Protein AF-A0A838E1A7-F1 (afdb_monomer_lite)

Secondary structure (DSSP, 8-state):
-HHHHHHHHHHHHTS-TTT----HHHHHHHHHHHHHHTT--EEEEEEETTEEEEEEETTTTEEE---

Sequence (67 aa):
MEQLCSLLGNLFAHIPYQIDKRQEAHYHSMMHLFILSLGFDSQAEISTNKGRIDLVEGQKSSFIFLR

Structure (mmCIF, N/CA/C/O backbone):
data_AF-A0A838E1A7-F1
#
_entry.id   AF-A0A838E1A7-F1
#
loop_
_atom_site.group_PDB
_atom_site.id
_atom_site.type_symbol
_atom_site.label_atom_id
_atom_site.label_alt_id
_atom_site.label_comp_id
_atom_site.label_asym_id
_atom_site.label_entity_id
_atom_site.label_seq_id
_atom_site.pdbx_PDB_ins_code
_atom_site.Cartn_x
_atom_site.Cartn_y
_atom_site.Cartn_z
_atom_site.occupancy
_atom_site.B_iso_or_equiv
_atom_site.auth_seq_id
_atom_site.auth_comp_id
_atom_site.auth_asym_id
_atom_site.auth_atom_id
_atom_site.pdbx_PDB_model_num
ATOM 1 N N . MET A 1 1 ? 8.101 -6.012 14.823 1.00 55.97 1 MET A N 1
ATOM 2 C CA . MET A 1 1 ? 8.668 -5.052 13.850 1.00 55.97 1 MET A CA 1
ATOM 3 C C . MET A 1 1 ? 9.659 -5.705 12.894 1.00 55.97 1 MET A C 1
ATOM 5 O O . MET A 1 1 ? 9.411 -5.640 11.702 1.00 55.97 1 MET A O 1
ATOM 9 N N . GLU A 1 2 ? 10.708 -6.396 13.357 1.00 68.69 2 GLU A N 1
ATOM 10 C CA . GLU A 1 2 ? 11.704 -7.029 12.460 1.00 68.69 2 GLU A CA 1
ATOM 11 C C . GLU A 1 2 ? 11.111 -8.012 11.436 1.00 68.69 2 GLU A C 1
ATOM 13 O O . GLU A 1 2 ? 11.453 -7.958 10.258 1.00 68.69 2 GLU A O 1
ATOM 18 N N . GLN A 1 3 ? 10.173 -8.866 11.859 1.00 71.06 3 GLN A N 1
ATOM 19 C CA . GLN A 1 3 ? 9.513 -9.825 10.964 1.00 71.06 3 GLN A CA 1
ATOM 20 C C . GLN A 1 3 ? 8.714 -9.147 9.844 1.00 71.06 3 GLN A C 1
ATOM 22 O O . GLN A 1 3 ? 8.756 -9.604 8.706 1.00 71.06 3 GLN A O 1
ATOM 27 N N . LEU A 1 4 ? 8.034 -8.037 10.145 1.00 68.56 4 LEU A N 1
ATOM 28 C CA . LEU A 1 4 ? 7.284 -7.272 9.151 1.00 68.56 4 LEU A CA 1
ATOM 29 C C . LEU A 1 4 ? 8.238 -6.647 8.128 1.00 68.56 4 LEU A C 1
ATOM 31 O O . LEU A 1 4 ? 8.039 -6.811 6.929 1.00 68.56 4 LEU A O 1
ATOM 35 N N . CYS A 1 5 ? 9.317 -6.008 8.588 1.00 73.06 5 CYS A N 1
ATOM 36 C CA . CYS A 1 5 ? 10.325 -5.431 7.698 1.00 73.06 5 CYS A CA 1
ATOM 37 C C . CYS A 1 5 ? 10.969 -6.491 6.790 1.00 73.06 5 CYS A C 1
ATOM 39 O O . CYS A 1 5 ? 11.187 -6.232 5.609 1.00 73.06 5 CYS A O 1
ATOM 41 N N . SER A 1 6 ? 11.233 -7.694 7.312 1.00 78.00 6 SER A N 1
ATOM 42 C CA . SER A 1 6 ? 11.768 -8.807 6.520 1.00 78.00 6 SER A CA 1
ATOM 43 C C . SER A 1 6 ? 10.772 -9.306 5.470 1.00 78.00 6 SER A C 1
ATOM 45 O O . SER A 1 6 ? 11.149 -9.514 4.317 1.00 78.00 6 SER A O 1
ATOM 47 N N . LEU A 1 7 ? 9.497 -9.444 5.837 1.00 79.81 7 LEU A N 1
ATOM 48 C CA . LEU A 1 7 ? 8.441 -9.869 4.921 1.00 79.81 7 LEU A CA 1
ATOM 49 C C . LEU A 1 7 ? 8.257 -8.865 3.775 1.00 79.81 7 LEU A C 1
ATOM 51 O O . LEU A 1 7 ? 8.207 -9.254 2.612 1.00 79.81 7 LEU A O 1
ATOM 55 N N . LEU A 1 8 ? 8.229 -7.573 4.106 1.00 75.38 8 LEU A N 1
ATOM 56 C CA . LEU A 1 8 ? 8.122 -6.480 3.143 1.00 75.38 8 LEU A CA 1
ATOM 57 C C . LEU A 1 8 ? 9.355 -6.392 2.237 1.00 75.38 8 LEU A C 1
ATOM 59 O O . LEU A 1 8 ? 9.218 -6.257 1.024 1.00 75.38 8 LEU A O 1
ATOM 63 N N . GLY A 1 9 ? 10.557 -6.539 2.801 1.00 78.44 9 GLY A N 1
ATOM 64 C CA . GLY A 1 9 ? 11.798 -6.590 2.027 1.00 78.44 9 GLY A CA 1
ATOM 65 C C . GLY A 1 9 ? 11.814 -7.749 1.028 1.00 78.44 9 GLY A C 1
ATOM 66 O O . GLY A 1 9 ? 12.152 -7.552 -0.137 1.00 78.44 9 GLY A O 1
ATOM 67 N N . ASN A 1 10 ? 11.370 -8.936 1.449 1.00 82.25 10 ASN A N 1
ATOM 68 C CA . ASN A 1 10 ? 11.244 -10.094 0.565 1.00 82.25 10 ASN A CA 1
ATOM 69 C C . ASN A 1 10 ? 10.173 -9.887 -0.513 1.00 82.25 10 ASN A C 1
ATOM 71 O O . ASN A 1 10 ? 10.396 -10.259 -1.663 1.00 82.25 10 ASN A O 1
ATOM 75 N N . LEU A 1 11 ? 9.030 -9.286 -0.170 1.00 81.75 11 LEU A N 1
ATOM 76 C CA . LEU A 1 11 ? 7.958 -8.981 -1.120 1.00 81.75 11 LEU A CA 1
ATOM 77 C C . LEU A 1 11 ? 8.459 -8.049 -2.231 1.00 81.75 11 LEU A C 1
ATOM 79 O O . LEU A 1 11 ? 8.286 -8.341 -3.413 1.00 81.75 11 LEU A O 1
ATOM 83 N N . PHE A 1 12 ? 9.131 -6.958 -1.860 1.00 78.38 12 PHE A N 1
ATOM 84 C CA . PHE A 1 12 ? 9.653 -5.996 -2.828 1.00 78.38 12 PHE A CA 1
ATOM 85 C C . PHE A 1 12 ? 10.824 -6.528 -3.648 1.00 78.38 12 PHE A C 1
ATOM 87 O O . PHE A 1 12 ? 10.935 -6.184 -4.821 1.00 78.38 12 PHE A O 1
ATOM 94 N N . ALA A 1 13 ? 11.655 -7.412 -3.088 1.00 83.75 13 ALA A N 1
ATOM 95 C CA . ALA A 1 13 ? 12.742 -8.051 -3.831 1.00 83.75 13 ALA A CA 1
ATOM 96 C C . ALA A 1 13 ? 12.252 -8.903 -5.020 1.00 83.75 13 ALA A C 1
ATOM 98 O O . ALA A 1 13 ? 13.016 -9.144 -5.952 1.00 83.75 13 ALA A O 1
ATOM 99 N N . HIS A 1 14 ? 10.987 -9.340 -5.011 1.00 83.69 14 HIS A N 1
ATOM 100 C CA . HIS A 1 14 ? 10.384 -10.081 -6.121 1.00 83.69 14 HIS A CA 1
ATOM 101 C C . HIS A 1 14 ? 9.854 -9.187 -7.248 1.00 83.69 14 HIS A C 1
ATOM 103 O O . HIS A 1 14 ? 9.488 -9.718 -8.296 1.00 83.69 14 HIS A O 1
ATOM 109 N N . ILE A 1 15 ? 9.794 -7.863 -7.068 1.00 81.38 15 ILE A N 1
ATOM 110 C CA . ILE A 1 15 ? 9.319 -6.937 -8.101 1.00 81.38 15 ILE A CA 1
ATOM 111 C C . ILE A 1 15 ? 10.452 -6.709 -9.116 1.00 81.38 15 ILE A C 1
ATOM 113 O O . ILE A 1 15 ? 11.489 -6.148 -8.755 1.00 81.38 15 ILE A O 1
ATOM 117 N N . PRO A 1 16 ? 10.289 -7.104 -10.394 1.00 81.69 16 PRO A N 1
ATOM 118 C CA . PRO A 1 16 ? 11.290 -6.840 -11.420 1.00 81.69 1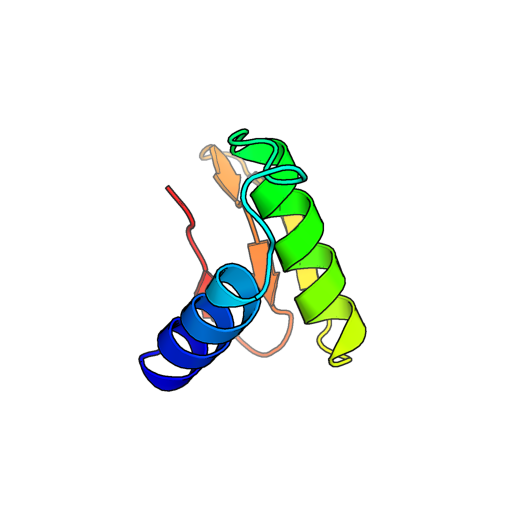6 PRO A CA 1
ATOM 119 C C . PRO A 1 16 ? 11.508 -5.338 -11.626 1.00 81.69 16 PRO A C 1
ATOM 121 O O . PRO A 1 16 ? 10.551 -4.567 -11.717 1.00 81.69 16 PRO A O 1
ATOM 124 N N . TYR A 1 17 ? 12.763 -4.926 -11.811 1.00 73.25 17 TYR A N 1
ATOM 125 C CA . TYR A 1 17 ? 13.125 -3.520 -12.031 1.00 73.25 17 TYR A CA 1
ATOM 126 C C . TYR A 1 17 ? 12.402 -2.864 -13.217 1.00 73.25 17 TYR A C 1
ATOM 128 O O . TYR A 1 17 ? 12.237 -1.651 -13.243 1.00 73.25 17 TYR A O 1
ATOM 136 N N . GLN A 1 18 ? 11.965 -3.649 -14.203 1.00 78.75 18 GLN A N 1
ATOM 137 C CA . GLN A 1 18 ? 11.246 -3.163 -15.380 1.00 78.75 18 GLN A CA 1
ATOM 138 C C . GLN A 1 18 ? 9.829 -2.664 -15.064 1.00 78.75 18 GLN A C 1
ATOM 140 O O . GLN A 1 18 ? 9.296 -1.856 -15.822 1.00 78.75 18 GLN A O 1
ATOM 145 N N . ILE A 1 19 ? 9.213 -3.148 -13.980 1.00 77.62 19 ILE A N 1
ATOM 146 C CA . ILE A 1 19 ? 7.873 -2.721 -13.545 1.00 77.62 19 ILE A CA 1
ATOM 147 C C . ILE A 1 19 ? 7.912 -1.823 -12.303 1.00 77.62 19 ILE A C 1
ATOM 149 O O . ILE A 1 19 ? 6.887 -1.250 -11.938 1.00 77.62 19 ILE A O 1
ATOM 153 N N . ASP A 1 20 ? 9.086 -1.671 -11.685 1.00 76.12 20 ASP A N 1
ATOM 154 C CA . ASP A 1 20 ? 9.329 -0.769 -10.563 1.00 76.12 20 ASP A CA 1
ATOM 155 C C . ASP A 1 20 ? 9.095 0.691 -10.987 1.00 76.12 20 ASP A C 1
ATOM 157 O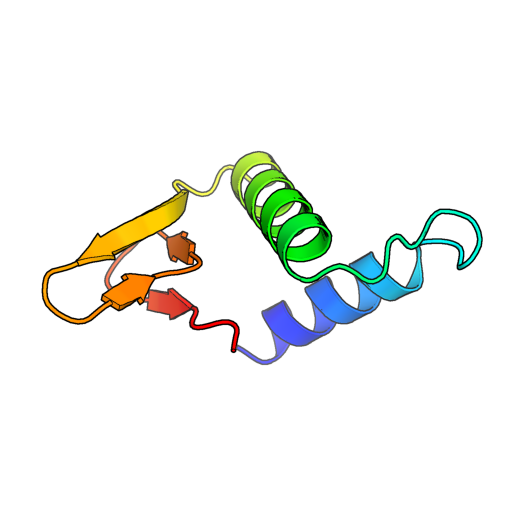 O . ASP A 1 20 ? 9.924 1.338 -11.634 1.00 76.12 20 ASP A O 1
ATOM 161 N N . LYS A 1 21 ? 7.944 1.237 -10.589 1.00 73.25 21 LYS A N 1
ATOM 162 C CA . LYS A 1 21 ? 7.731 2.682 -10.559 1.00 73.25 21 LYS A CA 1
ATOM 163 C C . LYS A 1 21 ? 8.226 3.180 -9.207 1.00 73.25 21 LYS A C 1
ATOM 165 O O . LYS A 1 21 ? 7.462 3.156 -8.246 1.00 73.25 21 LYS A O 1
ATOM 170 N N . ARG A 1 22 ? 9.472 3.671 -9.161 1.00 72.50 22 ARG A N 1
ATOM 171 C CA . ARG A 1 22 ? 10.132 4.266 -7.977 1.00 72.50 22 ARG A CA 1
ATOM 172 C C . ARG A 1 22 ? 9.483 5.565 -7.501 1.00 72.50 22 ARG A C 1
ATOM 174 O O . ARG A 1 22 ? 10.096 6.627 -7.497 1.00 72.50 22 ARG A O 1
ATOM 181 N N . GLN A 1 23 ? 8.213 5.482 -7.153 1.00 82.12 23 GLN A N 1
ATOM 182 C CA . GLN A 1 23 ? 7.381 6.573 -6.692 1.00 82.12 23 GLN A CA 1
ATOM 183 C C . GLN A 1 23 ? 6.825 6.168 -5.335 1.00 82.12 23 GLN A C 1
ATOM 185 O O . GLN A 1 23 ? 6.210 5.114 -5.200 1.00 82.12 23 GLN A O 1
ATOM 190 N N . GLU A 1 24 ? 7.034 7.016 -4.336 1.00 74.88 24 GLU A N 1
ATOM 191 C CA . GLU A 1 24 ? 6.616 6.776 -2.953 1.00 74.88 24 GLU A CA 1
ATOM 192 C C . GLU A 1 24 ? 5.124 6.418 -2.862 1.00 74.88 24 GLU A C 1
ATOM 194 O O . GLU A 1 24 ? 4.764 5.399 -2.282 1.00 74.88 24 GLU A O 1
ATOM 199 N N . ALA A 1 25 ? 4.265 7.162 -3.568 1.00 78.88 25 ALA A N 1
ATOM 200 C CA . ALA A 1 25 ? 2.826 6.900 -3.636 1.00 78.88 25 ALA A CA 1
ATOM 201 C C . ALA A 1 25 ? 2.470 5.524 -4.240 1.00 78.88 25 ALA A C 1
ATOM 203 O O . ALA A 1 25 ? 1.469 4.905 -3.865 1.00 78.88 25 ALA A O 1
ATOM 204 N N . HIS A 1 26 ? 3.283 5.013 -5.171 1.00 81.88 26 HIS A N 1
ATOM 205 C CA . HIS A 1 26 ? 3.068 3.691 -5.760 1.00 81.88 26 HIS A CA 1
ATOM 206 C C . HIS A 1 26 ? 3.351 2.581 -4.743 1.00 81.88 26 HIS A C 1
ATOM 208 O O . HIS A 1 26 ? 2.540 1.674 -4.568 1.00 81.88 26 HIS A O 1
ATOM 214 N N . TYR A 1 27 ? 4.458 2.692 -4.014 1.00 78.75 27 TYR A N 1
ATOM 215 C CA . TYR A 1 27 ? 4.773 1.755 -2.941 1.00 78.75 27 TYR A CA 1
ATOM 216 C C . TYR A 1 27 ? 3.781 1.848 -1.790 1.00 78.75 27 TYR A C 1
ATOM 218 O O . TYR A 1 27 ? 3.354 0.821 -1.270 1.00 78.75 27 TYR A O 1
ATOM 226 N N . HIS A 1 28 ? 3.351 3.059 -1.449 1.00 79.69 28 HIS A N 1
ATOM 227 C CA . HIS A 1 28 ? 2.350 3.291 -0.422 1.00 79.69 28 HIS A CA 1
ATOM 228 C C . HIS A 1 28 ? 1.028 2.565 -0.728 1.00 79.69 28 HIS A C 1
ATOM 230 O O . HIS A 1 28 ? 0.514 1.806 0.095 1.00 79.69 28 HIS A O 1
ATOM 236 N N . SER A 1 29 ? 0.525 2.711 -1.957 1.00 82.38 29 SER A N 1
ATOM 237 C CA . SER A 1 29 ? -0.697 2.031 -2.410 1.00 82.38 29 SER A CA 1
ATOM 238 C C . SER A 1 29 ? -0.543 0.506 -2.487 1.00 82.38 29 SER A C 1
ATOM 240 O O . SER A 1 29 ? -1.450 -0.218 -2.072 1.00 82.38 29 SER A O 1
ATOM 242 N N . MET A 1 30 ? 0.606 -0.004 -2.944 1.00 82.56 30 MET A N 1
ATOM 243 C CA . MET A 1 30 ? 0.883 -1.448 -2.946 1.00 82.56 30 MET A CA 1
ATOM 244 C C . MET A 1 30 ? 0.945 -2.042 -1.536 1.00 82.56 30 MET A C 1
ATOM 246 O O . MET A 1 30 ? 0.404 -3.122 -1.303 1.00 82.56 30 MET A O 1
ATOM 250 N N . MET A 1 31 ? 1.570 -1.338 -0.592 1.00 80.62 31 MET A N 1
ATOM 251 C CA . MET A 1 31 ? 1.642 -1.754 0.811 1.00 80.62 31 MET A CA 1
ATOM 252 C C . MET A 1 31 ? 0.267 -1.827 1.448 1.00 80.62 31 MET A C 1
ATOM 254 O O . MET A 1 31 ? -0.071 -2.826 2.081 1.00 80.62 31 MET A O 1
ATOM 258 N N . HIS A 1 32 ? -0.543 -0.791 1.246 1.00 82.25 32 HIS A N 1
ATOM 259 C CA . HIS A 1 32 ? -1.901 -0.764 1.762 1.00 82.25 32 HIS A CA 1
ATOM 260 C C . HIS A 1 32 ? -2.733 -1.932 1.212 1.00 82.25 32 HIS A C 1
ATOM 262 O O . HIS A 1 32 ? -3.374 -2.650 1.980 1.00 82.25 32 HIS A O 1
ATOM 268 N N . LEU A 1 33 ? -2.644 -2.199 -0.097 1.00 83.12 33 LEU A N 1
ATOM 269 C CA . LEU A 1 33 ? -3.313 -3.340 -0.726 1.00 83.12 33 LEU A CA 1
ATOM 270 C C . LEU A 1 33 ? -2.847 -4.683 -0.149 1.00 83.12 33 LEU A C 1
ATOM 272 O O . LEU A 1 33 ? -3.668 -5.569 0.091 1.00 83.12 33 LEU A O 1
ATOM 276 N N . PHE A 1 34 ? -1.545 -4.846 0.078 1.00 82.38 34 PHE A N 1
ATOM 277 C CA . PHE A 1 34 ? -0.984 -6.067 0.649 1.00 82.38 34 PHE A CA 1
ATOM 278 C C . PHE A 1 34 ? -1.503 -6.324 2.071 1.00 82.38 34 PHE A C 1
ATOM 280 O O . PHE A 1 34 ? -1.930 -7.434 2.380 1.00 82.38 34 PHE A O 1
ATOM 287 N N . ILE A 1 35 ? -1.547 -5.290 2.912 1.00 78.94 35 ILE A N 1
ATOM 288 C CA . ILE A 1 35 ? -2.030 -5.381 4.297 1.00 78.94 35 ILE A CA 1
ATOM 289 C C . ILE A 1 35 ? -3.532 -5.699 4.338 1.00 78.94 35 ILE A C 1
ATOM 291 O O . ILE A 1 35 ? -3.943 -6.592 5.079 1.00 78.94 35 ILE A O 1
ATOM 295 N N . LEU A 1 36 ? -4.336 -5.062 3.478 1.00 80.56 36 LEU A N 1
ATOM 296 C CA . LEU A 1 36 ? -5.750 -5.416 3.303 1.00 80.56 36 LEU A CA 1
ATOM 297 C C . LEU A 1 36 ? -5.927 -6.867 2.832 1.00 80.56 36 LEU A C 1
ATOM 299 O O . LEU A 1 36 ? -6.807 -7.575 3.317 1.00 80.56 36 LEU A O 1
ATOM 303 N N . SER A 1 37 ? -5.074 -7.335 1.916 1.00 78.06 37 SER A N 1
ATOM 304 C CA . SER A 1 37 ? -5.135 -8.703 1.377 1.00 78.06 37 SER A CA 1
ATOM 305 C C . SER A 1 37 ? -4.811 -9.773 2.423 1.00 78.06 37 SER A C 1
ATOM 307 O O . SER A 1 37 ? -5.292 -10.898 2.317 1.00 78.06 37 SER A O 1
ATOM 309 N N . LEU A 1 38 ? -4.031 -9.431 3.451 1.00 81.56 38 LEU A N 1
ATOM 310 C CA . LEU A 1 38 ? -3.769 -10.298 4.603 1.00 81.56 38 LEU A CA 1
ATOM 311 C C . LEU A 1 38 ? -4.933 -10.326 5.615 1.00 81.56 38 LEU A C 1
ATOM 313 O O . LEU A 1 38 ? -4.865 -11.056 6.602 1.00 81.56 38 LEU A O 1
ATOM 317 N N . GLY A 1 39 ? -6.008 -9.569 5.365 1.00 77.31 39 GLY A N 1
ATOM 318 C CA . GLY A 1 39 ? -7.200 -9.519 6.213 1.00 77.31 39 GLY A CA 1
ATOM 319 C C . GLY A 1 39 ? -7.084 -8.559 7.397 1.00 77.31 39 GLY A C 1
ATOM 320 O O . GLY A 1 39 ? -7.929 -8.601 8.292 1.00 77.31 39 GLY A O 1
ATOM 321 N N . PHE A 1 40 ? -6.060 -7.702 7.418 1.00 78.88 40 PHE A N 1
ATOM 322 C CA . PHE A 1 40 ? -5.933 -6.667 8.437 1.00 78.88 40 PHE A CA 1
ATOM 323 C C . PHE A 1 40 ? -6.845 -5.485 8.112 1.00 78.88 40 PHE A C 1
ATOM 325 O O . PHE A 1 40 ? -6.874 -4.989 6.984 1.00 78.88 40 PHE A O 1
ATOM 332 N N . ASP A 1 41 ? -7.561 -5.005 9.126 1.00 76.19 41 ASP A N 1
ATOM 333 C CA . ASP A 1 41 ? -8.275 -3.736 9.051 1.00 76.19 41 ASP A CA 1
ATOM 334 C C . ASP A 1 41 ? -7.231 -2.616 9.035 1.00 76.19 41 ASP A C 1
ATOM 336 O O . ASP A 1 41 ? -6.549 -2.387 10.036 1.00 76.19 41 ASP A O 1
ATOM 340 N N . SER A 1 42 ? -7.025 -1.984 7.879 1.00 76.31 42 SER A N 1
ATOM 341 C CA . SER A 1 42 ? -6.036 -0.920 7.723 1.00 76.31 42 SER A CA 1
ATOM 342 C C . SER A 1 42 ? -6.634 0.296 7.036 1.00 76.31 42 SER A C 1
ATOM 344 O O . SER A 1 42 ? -7.488 0.182 6.159 1.00 76.31 42 SER A O 1
ATOM 346 N N . GLN A 1 43 ? -6.167 1.473 7.436 1.00 78.38 43 GLN A N 1
ATOM 347 C CA . GLN A 1 43 ? -6.549 2.758 6.870 1.00 78.38 43 GLN A CA 1
ATOM 348 C C . GLN A 1 43 ? -5.290 3.487 6.419 1.00 78.38 43 GLN A C 1
ATOM 350 O O . GLN A 1 43 ? -4.352 3.648 7.201 1.00 78.38 43 GLN A O 1
ATOM 355 N N . ALA A 1 44 ? -5.274 3.922 5.164 1.00 78.44 44 ALA A N 1
ATOM 356 C CA . ALA A 1 44 ? -4.182 4.697 4.599 1.00 78.44 44 ALA A CA 1
ATOM 357 C C . ALA A 1 44 ? -4.550 6.182 4.482 1.00 78.44 44 ALA A C 1
ATOM 359 O O . ALA A 1 44 ? -5.724 6.531 4.360 1.00 78.44 44 ALA A O 1
ATOM 360 N N . GLU A 1 45 ? -3.538 7.048 4.503 1.00 77.50 45 GLU A N 1
ATOM 361 C CA . GLU A 1 45 ? -3.663 8.496 4.273 1.00 77.50 45 GLU A CA 1
ATOM 362 C C . GLU A 1 45 ? -4.638 9.223 5.219 1.00 77.50 45 GLU A C 1
ATOM 364 O O . GLU A 1 45 ? -5.343 10.163 4.835 1.00 77.50 45 GLU A O 1
ATOM 369 N N . ILE A 1 46 ? -4.663 8.834 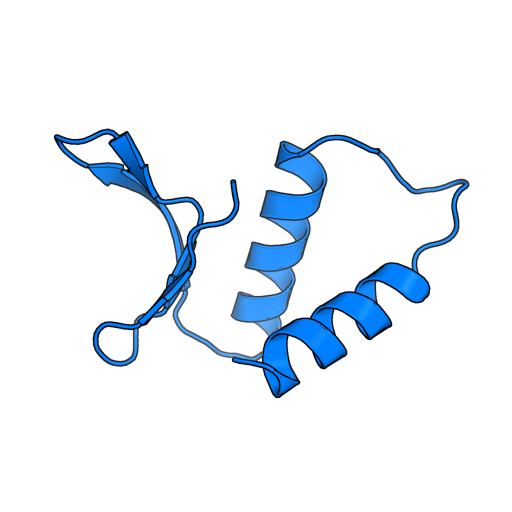6.497 1.00 78.06 46 ILE A N 1
ATOM 370 C CA . ILE A 1 46 ? -5.539 9.477 7.481 1.00 78.06 46 ILE A CA 1
ATOM 371 C C . ILE A 1 46 ? -5.057 10.905 7.734 1.00 78.06 46 ILE A C 1
ATOM 373 O O . ILE A 1 46 ? -3.950 11.143 8.227 1.00 78.06 46 ILE A O 1
ATOM 377 N N . SER A 1 47 ? -5.923 11.869 7.435 1.00 74.00 47 SER A N 1
ATOM 378 C CA . SER A 1 47 ? -5.679 13.277 7.735 1.00 74.00 47 SER A CA 1
ATOM 379 C C . SER A 1 47 ? -5.908 13.552 9.221 1.00 74.00 47 SER A C 1
ATOM 381 O O . SER A 1 47 ? -7.015 13.394 9.733 1.00 74.00 47 SER A O 1
ATOM 383 N N . THR A 1 48 ? -4.864 13.992 9.919 1.00 75.44 48 THR A N 1
ATOM 384 C CA . THR A 1 48 ? -4.918 14.429 11.321 1.00 75.44 48 THR A CA 1
ATOM 385 C C . THR A 1 48 ? -4.604 15.917 11.429 1.00 75.44 48 THR A C 1
ATOM 387 O O . THR A 1 48 ? -3.992 16.515 10.545 1.00 75.44 48 THR A O 1
ATOM 390 N N . ASN A 1 49 ? -4.948 16.527 12.562 1.00 75.94 49 ASN A N 1
ATOM 391 C CA . ASN A 1 49 ? -4.603 17.921 12.861 1.00 75.94 49 ASN A CA 1
ATOM 392 C C . ASN A 1 49 ? -3.085 18.206 12.920 1.00 75.94 49 ASN A C 1
ATOM 394 O O . ASN A 1 49 ? -2.698 19.370 12.991 1.00 75.94 49 ASN A O 1
ATOM 398 N N . LYS A 1 50 ? -2.230 17.171 12.914 1.00 74.81 50 LYS A N 1
ATOM 399 C CA . LYS A 1 50 ? -0.761 17.275 12.963 1.00 74.81 50 LYS A CA 1
ATOM 400 C C . LYS A 1 50 ? -0.060 16.770 11.696 1.00 74.81 50 LYS A C 1
ATOM 402 O O . LYS A 1 50 ? 1.167 16.735 11.670 1.00 74.81 50 LYS A O 1
ATOM 407 N N . GLY A 1 51 ? -0.806 16.390 10.661 1.00 73.31 51 GLY A N 1
ATOM 408 C CA . GLY A 1 51 ? -0.249 15.858 9.416 1.00 73.31 51 GLY A CA 1
ATOM 409 C C . GLY A 1 51 ? -1.030 14.662 8.882 1.00 73.31 51 GLY A C 1
ATOM 410 O O . GLY A 1 51 ? -2.127 14.359 9.352 1.00 73.31 51 GLY A O 1
ATOM 411 N N . ARG A 1 52 ? -0.457 13.980 7.893 1.00 75.25 52 ARG A N 1
ATOM 412 C CA . ARG A 1 52 ? -1.027 12.776 7.282 1.00 75.25 52 ARG A CA 1
ATOM 413 C C . ARG A 1 52 ? -0.342 11.542 7.860 1.00 75.25 52 ARG A C 1
ATOM 415 O O . ARG A 1 52 ? 0.881 11.523 7.949 1.00 75.25 52 ARG A O 1
ATOM 422 N N . ILE A 1 53 ? -1.127 10.551 8.267 1.00 75.50 53 ILE A N 1
ATOM 423 C CA . ILE A 1 53 ? -0.612 9.228 8.617 1.00 75.50 53 ILE A CA 1
ATOM 424 C C . ILE A 1 53 ? -0.664 8.366 7.364 1.00 75.50 53 ILE A C 1
ATOM 426 O O . ILE A 1 53 ? -1.719 8.263 6.741 1.00 75.50 53 ILE A O 1
ATOM 430 N N . ASP A 1 54 ? 0.462 7.756 7.019 1.00 71.88 54 ASP A N 1
ATOM 431 C CA . ASP A 1 54 ? 0.588 6.921 5.829 1.00 71.88 54 ASP A CA 1
ATOM 432 C C . ASP A 1 54 ? -0.257 5.651 5.983 1.00 71.88 54 ASP A C 1
ATOM 434 O O . ASP A 1 54 ? -1.168 5.429 5.188 1.00 71.88 54 ASP A O 1
ATOM 438 N N . LEU A 1 55 ? -0.094 4.898 7.078 1.00 74.19 55 LEU A N 1
ATOM 439 C CA . LEU A 1 55 ? -0.895 3.700 7.330 1.00 74.19 55 LEU A CA 1
ATOM 440 C C . LEU A 1 55 ? -1.160 3.447 8.826 1.00 74.19 55 LEU A C 1
ATOM 442 O O . LEU A 1 55 ? -0.259 3.509 9.665 1.00 74.19 55 LEU A O 1
ATOM 446 N N . VAL A 1 56 ? -2.407 3.113 9.160 1.00 71.56 56 VAL A N 1
ATOM 447 C CA . VAL A 1 56 ? -2.852 2.690 10.497 1.00 71.56 56 VAL A CA 1
ATOM 448 C C . VAL A 1 56 ? -3.473 1.306 10.416 1.00 71.56 56 VAL A C 1
ATOM 450 O O . VAL A 1 56 ? -4.325 1.061 9.568 1.00 71.56 56 VAL A O 1
ATOM 453 N N . GLU A 1 57 ? -3.083 0.423 11.329 1.00 69.38 57 GLU A N 1
ATOM 454 C CA . GLU A 1 57 ? -3.709 -0.885 11.526 1.00 69.38 57 GLU A CA 1
ATOM 455 C C . GLU A 1 57 ? -4.694 -0.827 12.710 1.00 69.38 57 GLU A C 1
ATOM 457 O O . GLU A 1 57 ? -4.387 -0.285 13.775 1.00 69.38 57 GLU A O 1
ATOM 462 N N . GLY A 1 58 ? -5.899 -1.372 12.529 1.00 58.56 58 GLY A N 1
ATOM 463 C CA . GLY A 1 58 ? -7.036 -1.260 13.449 1.00 58.56 58 GLY A CA 1
ATOM 464 C C . GLY A 1 58 ? -6.932 -2.081 14.739 1.00 58.56 58 GLY A C 1
ATOM 465 O O . GLY A 1 58 ? -7.718 -1.869 15.666 1.00 58.56 58 GLY A O 1
ATOM 466 N N . GLN A 1 59 ? -5.958 -2.988 14.876 1.00 48.25 59 GLN A N 1
ATOM 467 C CA . GLN A 1 59 ? -5.756 -3.722 16.129 1.00 48.25 59 GLN A CA 1
ATOM 468 C C . GLN A 1 59 ? -4.802 -2.970 17.065 1.00 48.25 59 GLN A C 1
ATOM 470 O O . GLN A 1 59 ? -3.588 -3.094 16.975 1.00 48.25 59 GLN A O 1
ATOM 475 N N . LYS A 1 60 ? -5.381 -2.207 18.004 1.00 47.94 60 LYS A N 1
ATOM 476 C CA . LYS A 1 60 ? -4.712 -1.591 19.171 1.00 47.94 60 LYS A CA 1
ATOM 477 C C . LYS A 1 60 ? -3.362 -0.915 18.856 1.00 47.94 60 LYS A C 1
ATOM 479 O O . LYS A 1 60 ? -2.294 -1.481 19.058 1.00 47.94 60 LYS A O 1
ATOM 484 N N . SER A 1 61 ? -3.439 0.370 18.513 1.00 45.56 61 SER A N 1
ATOM 485 C CA . SER A 1 61 ? -2.383 1.373 18.743 1.00 45.56 61 SER A CA 1
ATOM 486 C C . SER A 1 61 ? -0.996 1.087 18.148 1.00 45.56 61 SER A C 1
ATOM 488 O O . SER A 1 61 ? 0.004 1.552 18.698 1.00 45.56 61 SER A O 1
ATOM 490 N N . SER A 1 62 ? -0.917 0.374 17.024 1.00 48.97 62 SER A N 1
ATOM 491 C CA . SER A 1 62 ? 0.328 0.234 16.261 1.00 48.97 62 SER A CA 1
ATOM 492 C C . SER A 1 62 ? 0.301 1.193 15.070 1.00 48.97 62 SER A C 1
ATOM 494 O O . SER A 1 62 ? -0.445 0.998 14.115 1.00 48.97 62 SER A O 1
ATOM 496 N N . PHE A 1 63 ? 1.083 2.270 15.154 1.00 54.19 63 PHE A N 1
ATOM 497 C CA . PHE A 1 63 ? 1.223 3.258 14.082 1.00 54.19 63 PHE A CA 1
ATOM 498 C C . PHE A 1 63 ? 2.453 2.915 13.245 1.00 54.19 63 PHE A C 1
ATOM 500 O O . PHE A 1 63 ? 3.562 2.854 13.783 1.00 54.19 63 PHE A O 1
ATOM 507 N N . ILE A 1 64 ? 2.273 2.711 11.941 1.00 57.62 64 ILE A N 1
ATOM 508 C CA . ILE A 1 64 ? 3.385 2.524 11.010 1.00 57.62 64 ILE A CA 1
ATOM 509 C C . ILE A 1 64 ? 3.578 3.847 10.271 1.00 57.62 64 ILE A C 1
ATOM 511 O O . ILE A 1 64 ? 2.795 4.214 9.401 1.00 57.62 64 ILE A O 1
ATOM 515 N N . PHE A 1 65 ? 4.628 4.577 10.645 1.00 50.75 65 PHE A N 1
ATOM 516 C CA . PHE A 1 65 ? 5.071 5.758 9.910 1.00 50.75 65 PHE A CA 1
ATOM 517 C C . PHE A 1 65 ? 6.066 5.320 8.837 1.00 50.75 65 PHE A C 1
ATOM 519 O O . PHE A 1 65 ? 7.130 4.793 9.166 1.00 50.75 65 PHE A O 1
ATOM 526 N N . LEU A 1 66 ? 5.720 5.533 7.568 1.00 51.59 66 LEU A N 1
ATOM 527 C CA . LEU A 1 66 ? 6.630 5.349 6.442 1.00 51.59 66 LEU A CA 1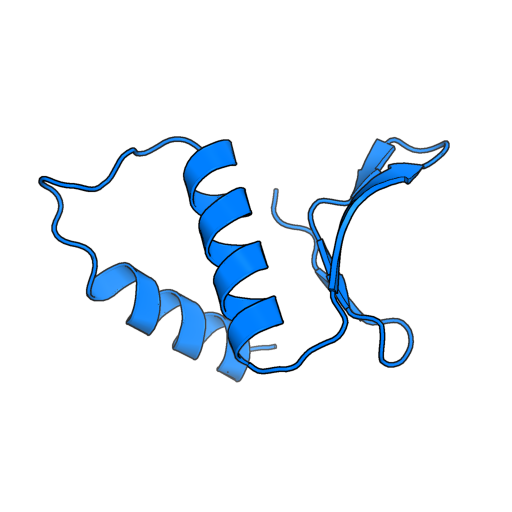
ATOM 528 C C . LEU A 1 66 ? 7.036 6.748 5.966 1.00 51.59 66 LEU A C 1
ATOM 530 O O . LEU A 1 66 ? 6.252 7.419 5.312 1.00 51.59 66 LEU A O 1
ATOM 534 N N . ARG A 1 67 ? 8.236 7.198 6.347 1.00 45.28 67 ARG A N 1
ATOM 535 C CA . ARG A 1 67 ? 8.843 8.452 5.874 1.00 45.28 67 ARG A CA 1
ATOM 536 C C . ARG A 1 67 ? 9.987 8.161 4.916 1.00 45.28 67 ARG A C 1
ATOM 538 O O . ARG A 1 67 ? 10.709 7.173 5.178 1.00 45.28 67 ARG A O 1
#

Foldseek 3Di:
DVVVVVVLVVVVVPDDPVPDPVDPVVVLVVVQVVCVVVVWDKDAQDDDPVGTQGMDTPPPDDGDRDD

pLDDT: mean 73.18, std 10.49, range [45.28, 83.75]

Radius of gyration: 12.72 Å; chains: 1; bounding box: 21×28×35 Å

=== Feature glossary ===
The record interleaves many kinds of information about one protein. Here is each kind framed as the question it answers.

Q: What known structures does this most resemble?
A: Structural nearest neighbors (via Foldseek easy-search vs the PDB). Reported per hit: target PDB id, E-value, and alignment TM-score. A TM-score above ~0.5 is the conventional threshold for 'same fold'.

Q: Where is each backbone atom in 3D?
A: The mmCIF table is the protein's shape written out atom by atom. For each backbone N, Cα, C, and carbonyl O, it records an (x, y, z) coordinate triple in Å plus the residue type, chain letter, and residue number.

Q: What are the backbone torsion angles?
A: The φ/ψ torsion pair specifies the backbone conformation at each residue. φ rotates about the N–Cα bond, ψ about the Cα–C bond. Steric clashes forbid most of the (φ, ψ) plane — the allowed regions (α-helix basin, β-sheet basin, left-handed helix) are the Ramachandran-allowed regions.

Q: Which residues are buried vs exposed?
A: Solvent-accessible surface area (SASA) is the area in Å² traced out by the centre of a 1.4 Å probe sphere (a water molecule) rolled over the protein's van der Waals surface (Shrake–Rupley / Lee–Richards construction). Buried residues have near-zero SASA; fully exposed residues can exceed 200 Å². The total SASA scales roughly with the number of surface residues.

Q: How confident is the AlphaFold model at each residue?
A: pLDDT is the predicted lDDT-Cα score: AlphaFold's confidence that the local environment of each residue (all inter-atomic distances within 15 Å) is correctly placed. It is a per-residue number between 0 and 100, with higher meaning more reliable.

Q: What does the local fold look like, residue by residue?
A: 3Di is Foldseek's structural alphabet. Each residue is assigned one of twenty discrete states based on how its Cα sits relative to its spatial (not sequential) neighbors. Aligning 3Di strings finds structural homologs roughly as well as full 3D superposition, but orders of magnitude faster.

Q: How big and how compact is the whole molecule?
A: Radius of gyration (Rg) is the root-mean-square distance of Cα atoms from their centroid — a single number for overall size and compactness. A globular domain of N residues has Rg ≈ 2.2·N^0.38 Å; an extended or disordered chain has a much larger Rg. The Cα contact count is the number of residue pairs whose Cα atoms are within 8 Å and are more than four positions apart in sequence — a standard proxy for tertiary packing density. The bounding box is the smallest axis-aligned box enclosing all Cα atoms.

Q: Which residues are in helices, strands, or loops?
A: DSSP 8-state secondary structure assigns each residue one of H (α-helix), G (3₁₀-helix), I (π-helix), E (extended β-strand), B (isolated β-bridge), T (hydrogen-bonded turn), S (bend), or '-' (coil). The assignment is computed from backbone hydrogen-bond geometry via the Kabsch–Sander algorithm.

Q: How mobile is each atom in the crystal?
A: Crystallographic B-factors measure how much each atom's electron density is smeared out, in Å². They rise in mobile loops and surface residues and fall in the buried interior. In AlphaFold models this column is repurposed to hold pLDDT instead.

Q: What if only a Cα trace is available?
A: P-SEA three-state annotation labels each residue as helix, strand, or coil based purely on the geometry of the Cα trace. It serves as a fallback when the full backbone (and thus DSSP) is unavailable.

Q: What family and function is it annotated with?
A: Database cross-references. InterPro integrates a dozen domain/family signature databases into unified entries with residue-range hits. GO terms attach function/process/location labels with evidence codes. CATH codes position the fold in a four-level structural taxonomy. Organism is the NCBI-taxonomy species name.

Q: Are the domains correctly placed relative to each other?
A: Predicted Aligned Error (PAE) is an AlphaFold confidence matrix: entry (i, j) is the expected error in the position of residue j, in ångströms, when the prediction is superimposed on the true structure at residue i. Low PAE within a block of residues means that block is internally rigid and well-predicted; high PAE between two blocks means their relative placement is uncertain even if each block individually is confident.

Q: What do the diagnostic plots show?
A: Three diagnostic plots accompany the record. The Cα contact map visualizes the tertiary structure as a 2D adjacency matrix (8 Å cutoff, sequence-local contacts suppressed). The Ramachandran plot shows the distribution of backbone (φ, ψ) torsions, with points in the α and β basins reflecting secondary structure content. The PAE plot shows AlphaFold's inter-residue confidence as a color matrix.

Q: What is the amino-acid chain?
A: Primary structure: the covalent order of t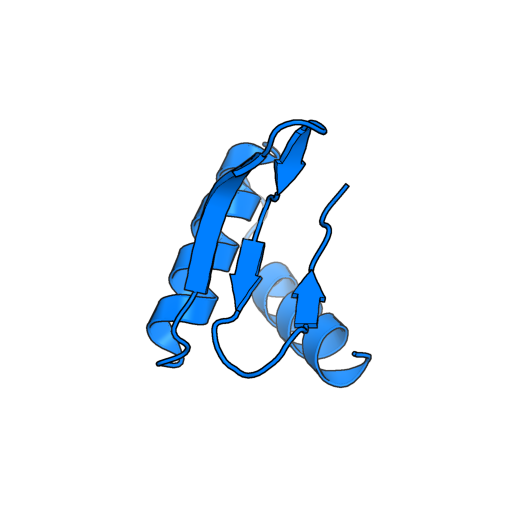he twenty standard amino acids along the backbone. Two proteins with the same sequence will (almost always) fold to the same structure; two with 30% identity often share a fold but not the details.

Q: What do the rendered images show?
A: The six renders are orthographic views along the three Cartesian axes in both directions. Representation (cartoon, sticks, or surface) and color scheme (sequence-rainbow or by-chain) vary across proteins so the training set covers all the common vis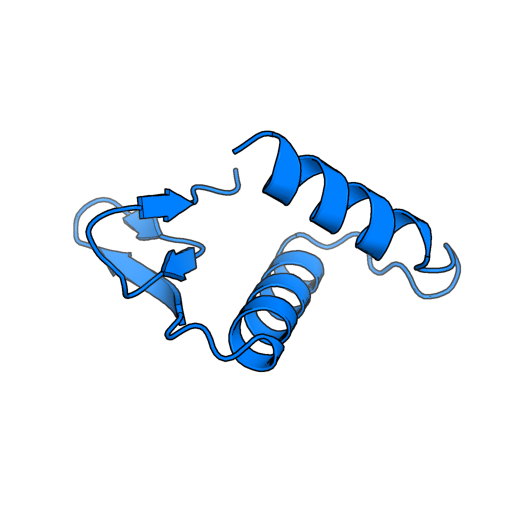ualization conventions.